Protein AF-A0A1H9XIH5-F1 (afdb_monomer)

Nearest PDB structures (foldseek):
  8sxu-assembly1_A  TM=5.376E-01  e=8.048E-01  Homo sapiens
  7t1y-assembly1_B  TM=2.409E-01  e=5.815E+00  Homo sapiens

Foldseek 3Di:
DQDPVNVVVVVCVVDVPDDDPDPLVVQDLVVVLVVLVVDDAPDQDFPVRDHSVNCVVPVSVSSVVVNVCSSVVNDDDDDGDDDD

pLDDT: mean 89.17, std 8.04, range [47.47, 96.88]

Structure (mmCIF, N/CA/C/O backbone):
data_AF-A0A1H9XIH5-F1
#
_entry.id   AF-A0A1H9XIH5-F1
#
loop_
_atom_site.group_PDB
_atom_site.id
_atom_site.type_symbol
_atom_site.label_atom_id
_atom_site.label_alt_id
_atom_site.label_comp_id
_atom_site.label_asym_id
_atom_site.label_entity_id
_atom_site.label_seq_id
_atom_site.pdbx_PDB_ins_code
_atom_site.Cartn_x
_atom_site.Cartn_y
_atom_site.Cartn_z
_atom_site.occupancy
_atom_site.B_iso_or_equiv
_atom_site.auth_seq_id
_atom_site.auth_comp_id
_atom_site.auth_asym_id
_atom_site.auth_atom_id
_atom_site.pdbx_PDB_model_num
ATOM 1 N N . MET A 1 1 ? 1.988 17.479 -14.446 1.00 47.47 1 MET A N 1
ATOM 2 C CA . MET A 1 1 ? 3.105 16.787 -13.772 1.00 47.47 1 MET A CA 1
ATOM 3 C C . MET A 1 1 ? 2.995 15.319 -14.141 1.00 47.47 1 MET A C 1
ATOM 5 O O . MET A 1 1 ? 1.984 14.710 -13.819 1.00 47.47 1 MET A O 1
ATOM 9 N N . GLU A 1 2 ? 3.941 14.788 -14.907 1.00 53.59 2 GLU A N 1
ATOM 10 C CA . GLU A 1 2 ? 3.956 13.367 -15.269 1.00 53.59 2 GLU A CA 1
ATOM 11 C C . GLU A 1 2 ? 4.235 12.547 -14.000 1.00 53.59 2 GLU A C 1
ATOM 13 O O . GLU A 1 2 ? 5.220 12.789 -13.300 1.00 53.59 2 GLU A O 1
ATOM 18 N N . THR A 1 3 ? 3.334 11.637 -13.629 1.00 77.00 3 THR A N 1
ATOM 19 C CA . THR A 1 3 ? 3.564 10.768 -12.470 1.00 77.00 3 THR A CA 1
ATOM 20 C C . THR A 1 3 ? 4.467 9.613 -12.890 1.00 77.00 3 THR A C 1
ATOM 22 O O . THR A 1 3 ? 4.405 9.130 -14.019 1.00 77.00 3 THR A O 1
ATOM 25 N N . LYS A 1 4 ? 5.290 9.108 -11.965 1.00 82.56 4 LYS A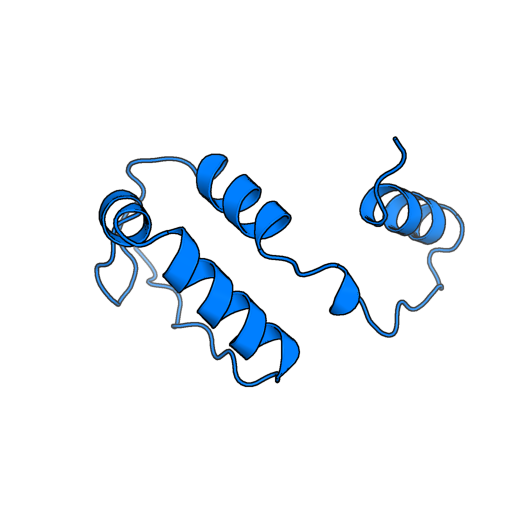 N 1
ATOM 26 C CA . LYS A 1 4 ? 6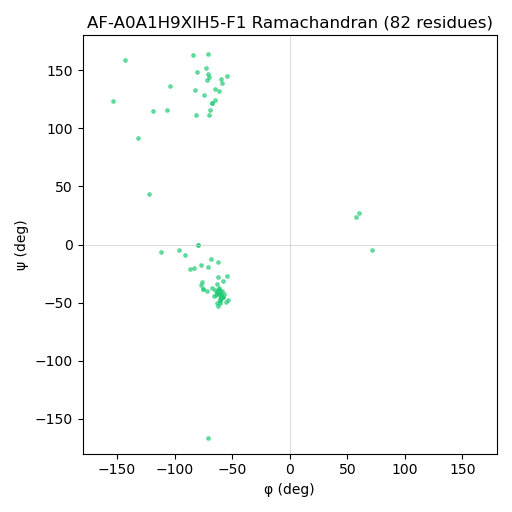.162 7.949 -12.227 1.00 82.56 4 LYS A CA 1
ATOM 27 C C . LYS A 1 4 ? 5.387 6.723 -12.753 1.00 82.56 4 LYS A C 1
ATOM 29 O O . LYS A 1 4 ? 5.950 5.917 -13.484 1.00 82.56 4 LYS A O 1
ATOM 34 N N . LEU A 1 5 ? 4.101 6.596 -12.407 1.00 85.81 5 LEU A N 1
ATOM 35 C CA . LEU A 1 5 ? 3.211 5.539 -12.899 1.00 85.81 5 LEU A CA 1
ATOM 36 C C . LEU A 1 5 ? 2.815 5.726 -14.369 1.00 85.81 5 LEU A C 1
ATOM 38 O O . LEU A 1 5 ? 2.793 4.743 -15.105 1.00 85.81 5 LEU A O 1
ATOM 42 N N . LEU A 1 6 ? 2.550 6.962 -14.810 1.00 87.88 6 LEU A N 1
ATOM 43 C CA . LEU A 1 6 ? 2.274 7.250 -16.222 1.00 87.88 6 LEU A CA 1
ATOM 44 C C . LEU A 1 6 ? 3.474 6.872 -17.088 1.00 87.88 6 LEU A C 1
ATOM 46 O O . LEU A 1 6 ? 3.305 6.179 -18.087 1.00 87.88 6 LEU A O 1
ATOM 50 N N . ARG A 1 7 ? 4.689 7.194 -16.631 1.00 88.19 7 ARG A N 1
ATOM 51 C CA . ARG A 1 7 ? 5.912 6.807 -17.337 1.00 88.19 7 ARG A CA 1
ATOM 52 C C . ARG A 1 7 ? 6.067 5.291 -17.472 1.00 88.19 7 ARG A C 1
ATOM 54 O O . ARG A 1 7 ? 6.480 4.797 -18.517 1.00 88.19 7 ARG A O 1
ATOM 61 N N . ILE A 1 8 ? 5.724 4.536 -16.427 1.00 89.56 8 ILE A N 1
ATOM 62 C CA . ILE A 1 8 ? 5.730 3.066 -16.477 1.00 89.56 8 ILE A CA 1
ATOM 63 C C . ILE A 1 8 ? 4.699 2.553 -17.479 1.00 89.56 8 ILE A C 1
ATOM 65 O O . ILE A 1 8 ? 5.016 1.656 -18.255 1.00 89.56 8 ILE A O 1
ATOM 69 N N . ALA A 1 9 ? 3.494 3.126 -17.495 1.00 91.12 9 ALA A N 1
ATOM 70 C CA . ALA A 1 9 ? 2.451 2.744 -18.440 1.00 91.12 9 ALA A CA 1
ATOM 71 C C . ALA A 1 9 ? 2.863 3.020 -19.897 1.00 91.12 9 ALA A C 1
ATOM 73 O O .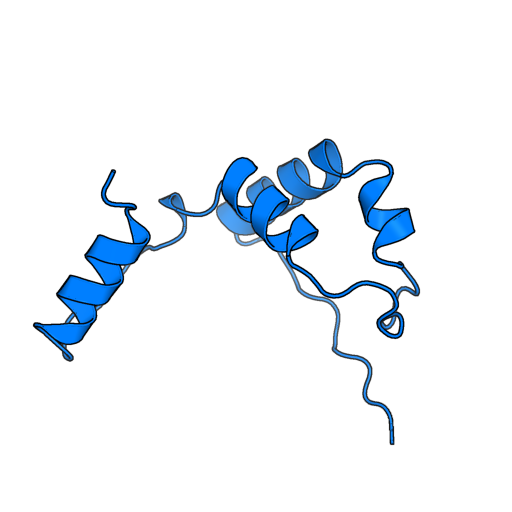 ALA A 1 9 ? 2.647 2.175 -20.765 1.00 91.12 9 ALA A O 1
ATOM 74 N N . GLU A 1 10 ? 3.500 4.163 -20.164 1.00 93.19 10 GLU A N 1
ATOM 75 C CA . GLU A 1 10 ? 4.055 4.493 -21.480 1.00 93.19 10 GLU A CA 1
ATOM 76 C C . GLU A 1 10 ? 5.116 3.484 -21.920 1.00 93.19 10 GLU A C 1
ATOM 78 O O . GLU A 1 10 ? 5.013 2.931 -23.014 1.00 93.19 10 GLU A O 1
ATOM 83 N N . LEU A 1 11 ? 6.096 3.203 -21.054 1.00 92.25 11 LEU A N 1
ATOM 84 C CA . LEU A 1 11 ? 7.177 2.258 -21.343 1.00 92.25 11 LEU A CA 1
ATOM 85 C C . LEU A 1 11 ? 6.649 0.836 -21.563 1.00 92.25 11 LEU A C 1
ATOM 87 O O . LEU A 1 11 ? 7.064 0.164 -22.505 1.00 92.25 11 LEU A O 1
ATOM 91 N N . ALA A 1 12 ? 5.691 0.399 -20.741 1.00 93.25 12 ALA A N 1
ATOM 92 C CA . ALA A 1 12 ? 5.038 -0.899 -20.887 1.00 93.25 12 ALA A CA 1
ATOM 93 C C . ALA A 1 12 ? 4.258 -1.013 -22.208 1.00 93.25 12 ALA A C 1
ATOM 95 O O . ALA A 1 12 ? 4.195 -2.090 -22.799 1.00 93.25 12 ALA A O 1
ATOM 96 N N . LYS A 1 13 ? 3.671 0.093 -22.686 1.00 94.50 13 LYS A N 1
ATOM 97 C CA . LYS A 1 13 ? 2.960 0.146 -23.969 1.00 94.50 13 LYS A CA 1
ATOM 98 C C . LYS A 1 13 ? 3.922 0.163 -25.158 1.00 94.50 13 LYS A C 1
ATOM 100 O O . LYS A 1 13 ? 3.616 -0.449 -26.179 1.00 94.50 13 LYS A O 1
ATOM 105 N N . SER A 1 14 ? 5.051 0.866 -25.047 1.00 95.75 14 SER A N 1
ATOM 106 C CA . SER A 1 14 ? 6.038 0.988 -26.126 1.00 95.75 14 SER A CA 1
ATOM 107 C C . SER A 1 14 ? 6.909 -0.256 -26.292 1.00 95.75 14 SER A C 1
ATOM 109 O O . SER A 1 14 ? 7.263 -0.599 -27.416 1.00 95.75 14 SER A O 1
ATOM 111 N N . ASP A 1 15 ? 7.245 -0.936 -25.193 1.00 94.94 15 ASP A N 1
ATOM 112 C CA . ASP A 1 15 ? 8.003 -2.188 -25.200 1.00 94.94 15 ASP A CA 1
ATOM 113 C C . ASP A 1 15 ? 7.316 -3.239 -24.310 1.00 94.94 15 ASP A C 1
ATOM 115 O O . ASP A 1 15 ? 7.618 -3.354 -23.118 1.00 94.94 15 ASP A O 1
ATOM 119 N N . PRO A 1 16 ? 6.422 -4.066 -24.885 1.00 91.81 16 PRO A N 1
ATOM 120 C CA . PRO A 1 16 ? 5.725 -5.118 -24.148 1.00 91.81 16 PRO A CA 1
ATOM 121 C C . PRO A 1 16 ? 6.640 -6.199 -23.550 1.00 91.81 16 PRO A C 1
ATOM 123 O O . PRO A 1 16 ? 6.188 -6.989 -22.723 1.00 91.81 16 PRO A O 1
ATOM 126 N N . LYS A 1 17 ? 7.910 -6.286 -23.978 1.00 94.06 17 LYS A N 1
ATOM 127 C CA . LYS A 1 17 ? 8.886 -7.246 -23.435 1.00 94.06 17 LYS A CA 1
ATOM 128 C C . LYS A 1 17 ? 9.689 -6.667 -22.268 1.00 94.06 17 LYS A C 1
ATOM 130 O O . LYS A 1 17 ? 10.413 -7.423 -21.610 1.00 94.06 17 LYS A O 1
ATOM 135 N N . MET A 1 18 ? 9.567 -5.367 -21.994 1.00 91.50 18 MET A N 1
ATOM 136 C CA . MET A 1 18 ? 10.272 -4.699 -20.907 1.00 91.50 18 MET A CA 1
ATOM 137 C C . MET A 1 18 ? 9.875 -5.286 -19.548 1.00 91.50 18 MET A C 1
ATOM 139 O O . MET A 1 18 ? 8.699 -5.442 -19.221 1.00 91.50 18 MET A O 1
ATOM 143 N N . LYS A 1 19 ? 10.880 -5.594 -18.721 1.00 90.31 19 LYS A N 1
ATOM 144 C CA . LYS A 1 19 ? 10.689 -6.108 -17.360 1.00 90.31 19 LYS A CA 1
ATOM 145 C C . LYS A 1 19 ? 11.018 -5.026 -16.339 1.00 90.31 19 LYS A C 1
ATOM 147 O O . LYS A 1 19 ? 12.172 -4.624 -16.207 1.00 90.31 19 LYS A O 1
ATOM 152 N N . PHE A 1 20 ? 10.018 -4.602 -15.571 1.00 89.50 20 PHE A N 1
ATOM 153 C CA . PHE A 1 20 ? 10.212 -3.711 -14.428 1.00 89.50 20 PHE A CA 1
ATOM 154 C C . PHE A 1 20 ? 10.674 -4.530 -13.222 1.00 89.50 20 PHE A C 1
ATOM 156 O O . PHE A 1 20 ? 9.927 -5.341 -12.682 1.00 89.50 20 PHE A O 1
ATOM 163 N N . THR A 1 21 ? 11.924 -4.339 -12.806 1.00 87.62 21 THR A N 1
ATOM 164 C CA . THR A 1 21 ? 12.548 -5.145 -11.743 1.00 87.62 21 THR A CA 1
ATOM 165 C C . THR A 1 21 ? 12.212 -4.661 -10.333 1.00 87.62 21 THR A C 1
ATOM 167 O O . THR A 1 21 ? 12.323 -5.429 -9.380 1.00 87.62 21 THR A O 1
ATOM 170 N N . SER A 1 22 ? 11.782 -3.406 -10.171 1.00 83.19 22 SER A N 1
ATOM 171 C CA . SER A 1 22 ? 11.358 -2.860 -8.880 1.00 83.19 22 SER A CA 1
ATOM 172 C C . SER A 1 22 ? 10.363 -1.717 -9.051 1.00 83.19 22 SER A C 1
ATOM 174 O O . SER A 1 22 ? 10.674 -0.711 -9.679 1.00 83.19 22 SER A O 1
ATOM 176 N N . ILE A 1 23 ? 9.186 -1.852 -8.437 1.00 85.62 23 ILE A N 1
ATOM 177 C CA . ILE A 1 23 ? 8.135 -0.814 -8.368 1.00 85.62 23 ILE A CA 1
ATOM 178 C C . ILE A 1 23 ? 7.980 -0.301 -6.919 1.00 85.62 23 ILE A C 1
ATOM 180 O O . ILE A 1 23 ? 7.316 0.695 -6.656 1.00 85.62 23 ILE A O 1
ATOM 184 N N . VAL A 1 24 ? 8.668 -0.927 -5.956 1.00 83.62 24 VAL A N 1
ATOM 185 C CA . VAL A 1 24 ? 8.533 -0.659 -4.509 1.00 83.62 24 VAL A CA 1
ATOM 186 C C . VAL A 1 24 ? 8.818 0.801 -4.144 1.00 83.62 24 VAL A C 1
ATOM 188 O O . VAL A 1 24 ? 8.205 1.343 -3.231 1.00 83.62 24 VAL A O 1
ATOM 191 N N . HIS A 1 25 ? 9.703 1.474 -4.878 1.00 81.38 25 HIS A N 1
ATOM 192 C CA . HIS A 1 25 ? 10.036 2.885 -4.661 1.00 81.38 25 HIS A CA 1
ATOM 193 C C . HIS A 1 25 ? 8.886 3.856 -4.995 1.00 81.38 25 HIS A C 1
ATOM 195 O O . HI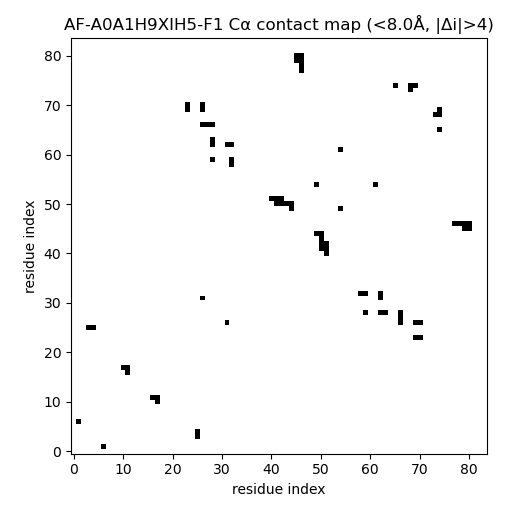S A 1 25 ? 8.965 5.037 -4.659 1.00 81.38 25 HIS A O 1
ATOM 201 N N . LEU A 1 26 ? 7.832 3.378 -5.660 1.00 85.31 26 LEU A N 1
ATOM 202 C CA . LEU A 1 26 ? 6.611 4.142 -5.918 1.00 85.31 26 LEU A CA 1
ATOM 203 C 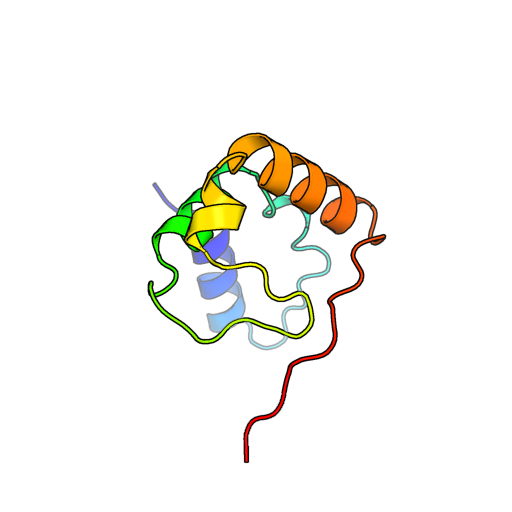C . LEU A 1 26 ? 5.611 4.039 -4.771 1.00 85.31 26 LEU A C 1
ATOM 205 O O . LEU A 1 26 ? 4.766 4.921 -4.641 1.00 85.31 26 LEU A O 1
ATOM 209 N N . LEU A 1 27 ? 5.726 3.009 -3.927 1.00 85.75 27 LEU A N 1
ATOM 210 C CA . LEU A 1 27 ? 4.879 2.839 -2.754 1.00 85.75 27 LEU A CA 1
ATOM 211 C C . LEU A 1 27 ? 5.235 3.906 -1.719 1.00 85.75 27 LEU A C 1
ATOM 213 O O . LEU A 1 27 ? 6.328 3.917 -1.140 1.00 85.75 27 LEU A O 1
ATOM 217 N N . ASN A 1 28 ? 4.303 4.825 -1.503 1.00 88.94 28 ASN A N 1
ATOM 218 C CA . ASN A 1 28 ? 4.444 5.906 -0.544 1.00 88.94 28 ASN A CA 1
ATOM 219 C C . ASN A 1 28 ? 3.108 6.198 0.143 1.00 88.94 28 ASN A C 1
ATOM 221 O O . ASN A 1 28 ? 2.042 5.881 -0.389 1.00 88.94 28 ASN A O 1
ATOM 225 N N . VAL A 1 29 ? 3.196 6.822 1.315 1.00 93.00 29 VAL A N 1
ATOM 226 C CA . VAL A 1 29 ? 2.050 7.105 2.188 1.00 93.00 29 VAL A CA 1
ATOM 227 C C . VAL A 1 29 ? 0.977 7.891 1.443 1.00 93.00 29 VAL A C 1
ATOM 229 O O . VAL A 1 29 ? -0.166 7.456 1.389 1.00 93.00 29 VAL A O 1
ATOM 232 N N . GLN A 1 30 ? 1.363 8.972 0.763 1.00 91.56 30 GLN A N 1
ATOM 233 C CA . GLN A 1 30 ? 0.433 9.855 0.054 1.00 91.56 30 GLN A CA 1
ATOM 234 C C . GLN A 1 30 ? -0.386 9.104 -1.003 1.00 91.56 30 GLN A C 1
ATOM 236 O O . GLN A 1 30 ? -1.606 9.234 -1.058 1.00 91.56 30 GLN A O 1
ATOM 241 N N . SER A 1 31 ? 0.266 8.252 -1.803 1.00 89.50 31 SER A N 1
ATOM 242 C CA . SER A 1 31 ? -0.432 7.440 -2.805 1.00 89.50 31 SER A CA 1
ATOM 243 C C . SER A 1 31 ? -1.416 6.445 -2.187 1.00 89.50 31 SER A C 1
ATOM 245 O O . SER A 1 31 ? -2.513 6.280 -2.708 1.00 89.50 31 SER A O 1
ATOM 247 N N . LEU A 1 32 ? -1.062 5.808 -1.066 1.00 92.50 32 LEU A N 1
ATOM 248 C CA . LEU A 1 32 ? -1.934 4.826 -0.421 1.00 92.50 32 LEU A CA 1
ATOM 249 C C . LEU A 1 32 ? -3.086 5.481 0.351 1.00 92.50 32 LEU A C 1
ATOM 251 O O . LEU A 1 32 ? -4.183 4.927 0.368 1.00 92.50 32 LEU A O 1
ATOM 255 N N . VAL A 1 33 ? -2.874 6.671 0.922 1.00 95.00 33 VAL A N 1
ATOM 256 C CA . VAL A 1 33 ? -3.952 7.502 1.483 1.00 95.00 33 VAL A CA 1
ATOM 257 C C . VAL A 1 33 ? -4.956 7.856 0.389 1.00 95.00 33 VAL A C 1
ATOM 259 O O . VAL A 1 33 ? -6.153 7.648 0.574 1.00 95.00 33 VAL A O 1
ATOM 262 N N . GLN A 1 34 ? -4.486 8.310 -0.777 1.00 92.44 34 GLN A N 1
ATOM 263 C CA . GLN A 1 34 ? -5.366 8.612 -1.906 1.00 92.44 34 GLN A CA 1
ATOM 264 C C . GLN A 1 34 ? -6.163 7.376 -2.349 1.00 92.44 34 GLN A C 1
ATOM 266 O O . GLN A 1 34 ? -7.383 7.451 -2.491 1.00 92.44 34 GLN A O 1
ATOM 271 N N . CYS A 1 35 ? -5.506 6.217 -2.480 1.00 91.62 35 CYS A N 1
ATOM 272 C CA . CYS A 1 35 ? -6.196 4.963 -2.780 1.00 91.62 35 CYS A CA 1
ATOM 273 C C . CYS A 1 35 ? -7.268 4.633 -1.734 1.00 91.62 35 CYS A C 1
ATOM 275 O O . CYS A 1 35 ? -8.365 4.224 -2.102 1.00 91.62 35 CYS A O 1
ATOM 277 N N . HIS A 1 36 ? -6.986 4.826 -0.442 1.00 93.69 36 HIS A N 1
ATOM 278 C CA . HIS A 1 36 ? -7.965 4.597 0.622 1.00 93.69 36 HIS A CA 1
ATOM 279 C C . HIS A 1 36 ? -9.190 5.508 0.489 1.00 93.69 36 HIS A C 1
ATOM 281 O O . HIS A 1 36 ? -10.321 5.044 0.636 1.00 93.69 36 HIS A O 1
ATOM 287 N N . LEU A 1 37 ? -8.994 6.785 0.159 1.00 92.31 37 LEU A N 1
ATOM 288 C CA . LEU A 1 37 ? -10.097 7.722 -0.063 1.00 92.31 37 LEU A CA 1
ATOM 289 C C . LEU A 1 37 ? -10.982 7.287 -1.240 1.00 92.31 37 LEU A C 1
ATOM 291 O O . LEU A 1 37 ? -12.207 7.313 -1.111 1.00 92.31 37 LEU A O 1
ATOM 295 N N . GLU A 1 38 ? -10.374 6.808 -2.326 1.00 93.44 38 GLU A N 1
ATOM 296 C CA . GLU A 1 38 ? -11.058 6.325 -3.535 1.00 93.44 38 GLU A CA 1
ATOM 297 C C . GLU A 1 38 ? -11.807 4.996 -3.345 1.00 93.44 38 GLU A C 1
ATOM 299 O O . GLU A 1 38 ? -12.706 4.679 -4.130 1.00 93.44 38 GLU A O 1
ATOM 304 N N . LEU A 1 39 ? -11.484 4.211 -2.308 1.00 91.31 39 LEU A N 1
ATOM 305 C CA . LEU A 1 39 ? -12.194 2.959 -2.040 1.00 91.31 39 LEU A CA 1
ATOM 306 C C . LEU A 1 39 ? -13.695 3.218 -1.813 1.00 91.31 39 LEU A C 1
ATOM 308 O O . LEU A 1 39 ? -14.064 4.145 -1.092 1.00 91.31 39 LEU A O 1
ATOM 312 N N . PRO A 1 40 ? -14.599 2.382 -2.345 1.00 89.19 40 PRO A N 1
ATOM 313 C CA . PRO A 1 40 ? -16.026 2.539 -2.097 1.00 89.19 40 PRO A CA 1
ATOM 314 C C . PRO A 1 40 ? -16.359 2.311 -0.616 1.00 89.19 40 PRO A C 1
ATOM 316 O O . PRO A 1 40 ? -15.928 1.327 -0.012 1.00 89.19 40 PRO A O 1
ATOM 319 N N . ASN A 1 41 ? -17.168 3.202 -0.043 1.00 85.75 41 ASN A N 1
ATOM 320 C CA . ASN A 1 41 ? -17.662 3.067 1.330 1.00 85.75 41 ASN A CA 1
ATOM 321 C C . ASN A 1 41 ? -18.691 1.924 1.443 1.00 85.75 41 ASN A C 1
ATOM 323 O O . ASN A 1 41 ? -19.266 1.488 0.441 1.00 85.75 41 ASN A O 1
ATOM 327 N N . LYS A 1 42 ? -18.967 1.475 2.678 1.00 81.12 42 LYS A N 1
ATOM 328 C CA . LYS A 1 42 ? -20.029 0.495 3.001 1.00 81.12 42 LYS A CA 1
ATOM 329 C C . LYS A 1 42 ? -19.886 -0.876 2.319 1.00 81.12 42 LYS A C 1
ATOM 331 O O . LYS A 1 42 ? -20.877 -1.568 2.082 1.00 81.12 42 LYS A O 1
ATOM 336 N N . LYS A 1 43 ? -18.660 -1.287 1.989 1.00 83.75 43 LYS A N 1
ATOM 337 C CA . LYS A 1 43 ? -18.379 -2.667 1.568 1.00 83.75 43 LYS A CA 1
ATOM 338 C C . LYS A 1 43 ? -18.459 -3.616 2.764 1.00 83.75 43 LYS A C 1
ATOM 340 O O . LYS A 1 43 ? -18.215 -3.218 3.900 1.00 83.75 43 LYS A O 1
ATOM 345 N N . ALA A 1 44 ? -18.801 -4.876 2.494 1.00 82.19 44 ALA A N 1
ATOM 346 C CA . ALA A 1 44 ? -18.806 -5.914 3.515 1.00 82.19 44 ALA A CA 1
ATOM 347 C C . ALA A 1 44 ? -17.411 -6.077 4.132 1.00 82.19 44 ALA A C 1
ATOM 349 O O . ALA A 1 44 ? -16.397 -5.992 3.434 1.00 82.19 44 ALA A O 1
ATOM 350 N N . THR A 1 45 ? -17.369 -6.330 5.437 1.00 87.06 45 THR A N 1
ATOM 351 C CA . THR A 1 45 ? -16.112 -6.507 6.158 1.00 87.06 45 THR A CA 1
ATOM 352 C C . THR A 1 45 ? -15.433 -7.823 5.784 1.00 87.06 45 THR A C 1
ATOM 354 O O . THR A 1 45 ? -16.078 -8.844 5.503 1.00 87.06 45 THR A O 1
ATOM 357 N N . GLY A 1 46 ? -14.099 -7.791 5.781 1.00 85.81 46 GLY A N 1
ATOM 358 C CA . GLY A 1 46 ? -13.266 -8.975 5.589 1.00 85.81 46 GLY A CA 1
ATOM 359 C C . GLY A 1 46 ? -13.302 -9.920 6.794 1.00 85.81 46 GLY A C 1
ATOM 360 O O . GLY A 1 46 ? -14.128 -9.784 7.694 1.00 85.81 46 GLY A O 1
ATOM 361 N N . ILE A 1 47 ? -12.370 -10.875 6.829 1.00 86.31 47 ILE A N 1
ATOM 362 C CA . ILE A 1 47 ? -12.268 -11.860 7.922 1.00 86.31 47 ILE A CA 1
ATOM 363 C C . ILE A 1 47 ? -12.072 -11.174 9.283 1.00 86.31 47 ILE A C 1
ATOM 365 O O . ILE A 1 47 ? -12.706 -11.562 10.257 1.00 86.31 47 ILE A O 1
ATOM 369 N N . ASN A 1 48 ? -11.265 -10.112 9.331 1.00 86.50 48 ASN A N 1
ATOM 370 C CA . ASN A 1 48 ? -10.953 -9.397 10.572 1.00 86.50 48 ASN A CA 1
ATOM 371 C C . ASN A 1 48 ? -12.048 -8.415 11.018 1.00 86.50 48 ASN A C 1
ATOM 373 O O . ASN A 1 48 ? -11.880 -7.738 12.025 1.00 86.50 48 ASN A O 1
ATOM 377 N N . GLY A 1 49 ? -13.147 -8.281 10.269 1.00 87.88 49 GLY A N 1
ATOM 378 C CA . GLY A 1 49 ? -14.263 -7.417 10.662 1.00 87.88 49 GLY A CA 1
ATOM 379 C C . GLY A 1 49 ? -14.003 -5.906 10.577 1.00 87.88 49 GLY A C 1
ATOM 380 O O . GLY A 1 49 ? -14.944 -5.145 10.765 1.00 87.88 49 GLY A O 1
ATOM 381 N N . THR A 1 50 ? -12.784 -5.458 10.261 1.00 90.38 50 THR A N 1
ATOM 382 C CA . THR A 1 50 ? -12.444 -4.032 10.145 1.00 90.38 50 THR A CA 1
ATOM 383 C C . THR A 1 50 ? -13.198 -3.372 8.990 1.00 90.38 50 THR A C 1
ATOM 385 O O . THR A 1 50 ? -13.117 -3.816 7.841 1.00 90.38 50 THR A O 1
ATOM 388 N N . THR A 1 51 ? -13.934 -2.309 9.301 1.00 91.94 51 THR A N 1
ATOM 389 C CA . THR A 1 51 ? -14.615 -1.443 8.327 1.00 91.94 51 THR A CA 1
ATOM 390 C C . THR A 1 51 ? -13.667 -0.377 7.776 1.00 91.94 51 THR A C 1
ATOM 392 O O . THR A 1 51 ? -12.616 -0.096 8.359 1.00 91.94 51 THR A O 1
ATOM 395 N N . LYS A 1 52 ? -14.036 0.248 6.650 1.00 91.75 52 LYS A N 1
ATOM 396 C CA . LYS A 1 52 ? -13.260 1.367 6.095 1.00 91.75 52 LYS A CA 1
ATOM 397 C C . LYS A 1 52 ? -13.221 2.534 7.084 1.00 91.75 52 LYS A C 1
ATOM 399 O O . LYS A 1 52 ? -12.192 3.186 7.225 1.00 91.75 52 LYS A O 1
ATOM 404 N N . GLU A 1 53 ? -14.331 2.773 7.768 1.00 92.50 53 GLU A N 1
ATOM 405 C CA . GLU A 1 53 ? -14.506 3.832 8.752 1.00 92.50 53 GLU A CA 1
ATOM 406 C C . GLU A 1 53 ? -13.568 3.619 9.946 1.00 92.50 53 GLU A C 1
ATOM 408 O O . GLU A 1 53 ? -12.768 4.502 10.231 1.00 92.50 53 GLU A O 1
ATOM 413 N N . GLN A 1 54 ? -13.553 2.415 10.532 1.00 94.06 54 GLN A N 1
ATOM 414 C CA . GLN A 1 54 ? -12.624 2.062 11.617 1.00 94.06 54 GLN A CA 1
ATOM 415 C C . GLN A 1 54 ? -11.160 2.188 11.192 1.00 94.06 54 GLN A C 1
ATOM 417 O O . GLN A 1 54 ? -10.342 2.738 11.917 1.00 94.06 54 GLN A O 1
ATOM 422 N N . TYR A 1 55 ? -10.817 1.717 9.989 1.00 94.31 55 TYR A N 1
ATOM 423 C CA . TYR A 1 55 ? -9.452 1.857 9.474 1.00 94.31 55 TYR A CA 1
ATOM 424 C C . TYR A 1 55 ? -9.042 3.331 9.296 1.00 94.31 55 TYR A C 1
ATOM 426 O O . TYR A 1 55 ? -7.860 3.663 9.369 1.00 94.31 55 TYR A O 1
ATOM 434 N N . SER A 1 56 ? -10.014 4.217 9.055 1.00 94.69 56 SER A N 1
ATOM 435 C CA . SER A 1 56 ? -9.776 5.648 8.851 1.00 94.69 56 SER A CA 1
ATOM 436 C C . SER A 1 56 ? -9.514 6.414 10.150 1.00 94.69 56 SER A C 1
ATOM 438 O O . SER A 1 56 ? -8.991 7.521 10.074 1.00 94.69 56 SER A O 1
ATOM 440 N N . GLU A 1 57 ? -9.856 5.857 11.318 1.00 95.94 57 GLU A N 1
ATOM 441 C CA . GLU A 1 57 ? -9.664 6.515 12.622 1.00 95.94 57 GLU A CA 1
ATOM 442 C C . GLU A 1 57 ? -8.183 6.809 12.902 1.00 95.94 57 GLU A C 1
ATOM 444 O O . GLU A 1 57 ? -7.850 7.875 13.412 1.00 95.94 57 GLU A O 1
ATOM 449 N N . THR A 1 58 ? -7.294 5.902 12.492 1.00 95.31 58 THR A N 1
ATOM 450 C CA . THR A 1 58 ? -5.831 6.035 12.590 1.00 95.31 58 THR A CA 1
ATOM 451 C C . THR A 1 58 ? -5.173 5.917 11.212 1.00 95.31 58 THR A C 1
ATOM 453 O O . THR A 1 58 ? -4.176 5.220 11.027 1.00 95.31 58 THR A O 1
ATOM 456 N N . LEU A 1 59 ? -5.767 6.570 10.201 1.00 95.12 59 LEU A N 1
ATOM 457 C CA . LEU A 1 59 ? -5.408 6.374 8.791 1.00 95.12 59 LEU A CA 1
ATOM 458 C C . LEU A 1 59 ? -3.912 6.557 8.507 1.00 95.12 59 LEU A C 1
ATOM 460 O O . LEU A 1 59 ? -3.322 5.730 7.818 1.00 95.12 59 LEU A O 1
ATOM 464 N N . GLU A 1 60 ? -3.314 7.638 9.002 1.00 94.94 60 GLU A N 1
ATOM 465 C CA . GLU A 1 60 ? -1.912 7.964 8.727 1.00 94.94 60 GLU A CA 1
ATOM 466 C C . GLU A 1 60 ? -0.973 6.882 9.273 1.00 94.94 60 GLU A C 1
ATOM 468 O O . GLU A 1 60 ? -0.236 6.273 8.498 1.00 94.94 60 GLU A O 1
ATOM 473 N N . GLU A 1 61 ? -1.101 6.540 10.557 1.00 96.81 61 GLU A N 1
ATOM 474 C CA . GLU A 1 61 ? -0.317 5.488 11.218 1.00 96.81 61 GLU A CA 1
ATOM 475 C C . GLU A 1 61 ? -0.490 4.123 10.537 1.00 96.81 61 GLU A C 1
ATOM 477 O O . GLU A 1 61 ? 0.489 3.426 10.253 1.00 96.81 61 GLU A O 1
ATOM 482 N N . ASN A 1 62 ? -1.732 3.754 10.203 1.00 96.44 62 ASN A N 1
ATOM 483 C CA . ASN A 1 62 ? -2.028 2.493 9.525 1.00 96.44 62 ASN A CA 1
ATOM 484 C C . ASN A 1 62 ? -1.341 2.410 8.152 1.00 96.44 62 ASN A C 1
ATOM 486 O O . ASN A 1 62 ? -0.850 1.350 7.751 1.00 96.44 62 ASN A O 1
ATOM 490 N N . ILE A 1 63 ? -1.313 3.517 7.405 1.00 96.88 63 ILE A N 1
ATOM 491 C CA . ILE A 1 63 ? -0.677 3.571 6.087 1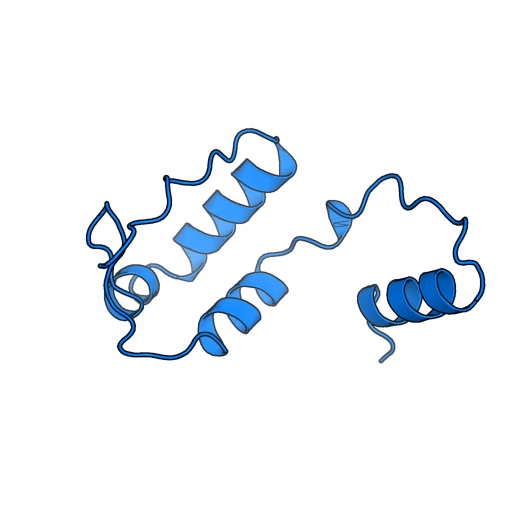.00 96.88 63 ILE A CA 1
ATOM 492 C C . ILE A 1 63 ? 0.850 3.610 6.211 1.00 96.88 63 ILE A C 1
ATOM 494 O O . ILE A 1 63 ? 1.526 2.960 5.412 1.00 96.88 63 ILE A O 1
ATOM 498 N N . GLU A 1 64 ? 1.413 4.317 7.189 1.00 96.50 64 GLU A N 1
ATOM 499 C CA . G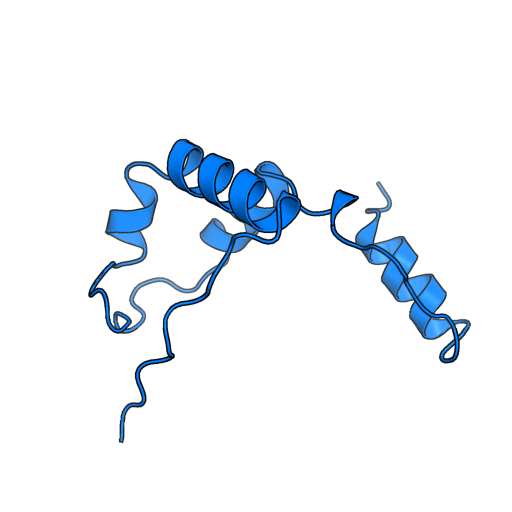LU A 1 64 ? 2.858 4.323 7.446 1.00 96.50 64 GLU A CA 1
ATOM 500 C C . GLU A 1 64 ? 3.387 2.924 7.778 1.00 96.50 64 GLU A C 1
ATOM 502 O O . GLU A 1 64 ? 4.344 2.455 7.146 1.00 96.50 64 GLU A O 1
ATOM 507 N N . ASP A 1 65 ? 2.717 2.216 8.690 1.00 96.25 65 ASP A N 1
ATOM 508 C CA . ASP A 1 65 ? 3.029 0.824 9.017 1.00 96.25 65 ASP A CA 1
ATOM 509 C C . ASP A 1 65 ? 2.914 -0.081 7.779 1.00 96.25 65 ASP A C 1
ATOM 511 O O . ASP A 1 65 ? 3.817 -0.869 7.472 1.00 96.25 65 ASP A O 1
ATOM 515 N N . LEU A 1 66 ? 1.838 0.074 7.000 1.00 95.50 66 LEU A N 1
ATOM 516 C CA . LEU A 1 66 ? 1.643 -0.683 5.767 1.00 95.50 66 LEU A CA 1
ATOM 517 C C . LEU A 1 66 ? 2.779 -0.443 4.762 1.00 95.50 66 LEU A C 1
ATOM 519 O O . LEU A 1 66 ? 3.315 -1.403 4.201 1.00 95.50 66 LEU A O 1
ATOM 523 N N . VAL A 1 67 ? 3.189 0.810 4.543 1.00 95.19 67 VAL A N 1
ATOM 524 C CA . VAL A 1 67 ? 4.314 1.148 3.656 1.00 95.19 67 VAL A CA 1
ATOM 525 C C . VAL A 1 67 ? 5.606 0.499 4.151 1.00 95.19 67 VAL A C 1
ATOM 527 O O . VAL A 1 67 ? 6.351 -0.061 3.341 1.00 95.19 67 VAL A O 1
ATOM 530 N N . SER A 1 68 ? 5.869 0.534 5.459 1.00 95.00 68 SER A N 1
ATOM 531 C CA . SER A 1 68 ? 7.044 -0.098 6.068 1.00 95.00 68 SER A CA 1
ATOM 532 C C . SER A 1 68 ? 7.066 -1.613 5.830 1.00 95.00 68 SER A C 1
ATOM 534 O O . SER A 1 68 ? 8.064 -2.169 5.348 1.00 95.00 68 SER A O 1
ATOM 536 N N . ARG A 1 69 ? 5.936 -2.294 6.056 1.00 95.56 69 ARG A N 1
ATOM 537 C CA . ARG A 1 69 ? 5.800 -3.740 5.822 1.00 95.56 69 ARG A CA 1
ATOM 538 C C . ARG A 1 69 ? 5.924 -4.120 4.349 1.00 95.56 69 ARG A C 1
ATOM 540 O O . ARG A 1 69 ? 6.564 -5.120 4.019 1.00 95.56 69 ARG A O 1
ATOM 547 N N . LEU A 1 70 ? 5.367 -3.314 3.445 1.00 92.94 70 LEU A N 1
ATOM 548 C CA . LEU A 1 70 ? 5.482 -3.535 2.000 1.00 92.94 70 LEU A CA 1
ATOM 549 C C . LEU A 1 70 ? 6.931 -3.382 1.523 1.00 92.94 70 LEU A C 1
ATOM 551 O O . LEU A 1 70 ? 7.429 -4.227 0.778 1.00 92.94 70 LEU A O 1
ATOM 555 N N . LYS A 1 71 ? 7.636 -2.341 1.981 1.00 91.88 71 LYS A N 1
ATOM 556 C CA . LYS A 1 71 ? 9.041 -2.099 1.615 1.00 91.88 71 LYS A CA 1
ATOM 557 C C . LYS A 1 71 ? 9.989 -3.154 2.181 1.00 91.88 71 LYS A C 1
ATOM 559 O O . LYS A 1 71 ? 10.920 -3.557 1.488 1.00 91.88 71 LYS A O 1
ATOM 564 N N . SER A 1 72 ? 9.733 -3.633 3.396 1.00 93.88 72 SER A N 1
ATOM 565 C CA . SER A 1 72 ? 10.508 -4.715 4.021 1.00 93.88 72 SER A CA 1
ATOM 566 C C . SER A 1 72 ? 10.116 -6.118 3.541 1.00 93.88 72 SER A C 1
ATOM 568 O O . SER A 1 72 ? 10.722 -7.093 3.975 1.00 93.88 72 SER A O 1
ATOM 570 N N . LYS A 1 73 ? 9.129 -6.239 2.636 1.00 91.38 73 LYS A N 1
ATOM 571 C CA . LYS A 1 73 ? 8.572 -7.519 2.156 1.00 91.38 73 LYS A CA 1
ATOM 572 C C . LYS A 1 73 ? 8.021 -8.412 3.281 1.00 91.38 73 LYS A C 1
ATOM 574 O O . LYS A 1 73 ? 7.926 -9.622 3.113 1.00 91.38 73 LYS A O 1
ATOM 579 N N . SER A 1 74 ? 7.650 -7.820 4.415 1.00 95.81 74 SER A N 1
ATOM 580 C CA . SER A 1 74 ? 7.060 -8.514 5.568 1.00 95.81 74 SER A CA 1
ATOM 581 C C . SER A 1 74 ? 5.528 -8.450 5.580 1.00 95.81 74 SER A C 1
ATOM 583 O O . SER A 1 74 ? 4.879 -9.061 6.431 1.00 95.81 74 SER A O 1
ATOM 585 N N . TYR A 1 75 ? 4.926 -7.723 4.634 1.00 94.62 75 TYR A N 1
ATOM 586 C CA . TYR A 1 75 ? 3.479 -7.664 4.476 1.00 94.62 75 TYR A CA 1
ATOM 587 C C . TYR A 1 75 ? 2.906 -9.013 4.022 1.00 94.62 75 TYR A C 1
ATOM 589 O O . TYR A 1 75 ? 3.233 -9.507 2.944 1.00 94.62 75 TYR A O 1
ATOM 597 N N . HIS A 1 76 ? 1.993 -9.558 4.825 1.00 93.81 76 HIS A N 1
ATOM 598 C CA . HIS A 1 76 ? 1.227 -10.758 4.508 1.00 93.81 76 HIS A CA 1
ATOM 599 C C . HIS A 1 76 ? -0.264 -10.393 4.470 1.00 93.81 76 HIS A C 1
ATOM 601 O O . HIS A 1 76 ? -0.811 -9.990 5.501 1.00 93.81 76 HIS A O 1
ATOM 607 N N . PRO A 1 77 ? -0.931 -10.478 3.305 1.00 90.75 77 PRO A N 1
ATOM 608 C CA . PRO A 1 77 ? -2.348 -10.162 3.204 1.00 90.75 77 PRO A CA 1
ATOM 609 C C . PRO A 1 77 ? -3.200 -11.225 3.903 1.00 90.75 77 PRO A C 1
ATOM 611 O O . PRO A 1 77 ? -2.910 -12.420 3.851 1.00 90.75 77 PRO A O 1
ATOM 614 N N . VAL A 1 78 ? -4.290 -10.780 4.527 1.00 88.56 78 VAL A N 1
ATOM 615 C CA . VAL A 1 78 ? -5.289 -11.675 5.123 1.00 88.56 78 VAL A CA 1
ATOM 616 C C . VAL A 1 78 ? -6.075 -12.362 3.998 1.00 88.56 78 VAL A C 1
ATOM 618 O O . VAL A 1 78 ? -6.382 -11.709 2.994 1.00 88.56 78 VAL A O 1
ATOM 621 N N . PRO A 1 79 ? -6.430 -13.654 4.132 1.00 87.75 79 PRO A N 1
ATOM 622 C CA . PRO A 1 79 ? -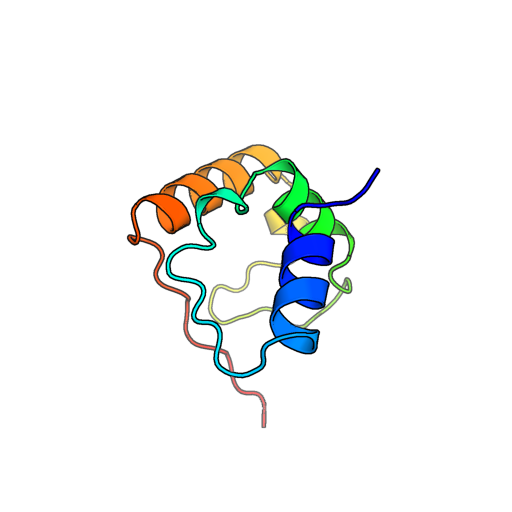7.245 -14.341 3.139 1.00 87.75 79 PRO A CA 1
ATOM 623 C C . PRO A 1 79 ? -8.562 -13.610 2.847 1.00 87.75 79 PRO A C 1
ATOM 625 O O . PRO A 1 79 ? -9.192 -13.022 3.728 1.00 87.75 79 PRO A O 1
ATOM 628 N N . VAL A 1 80 ? -9.001 -13.665 1.590 1.00 85.94 80 VAL A N 1
ATOM 629 C CA . VAL A 1 80 ? -10.251 -13.026 1.165 1.00 85.94 80 VAL A CA 1
ATOM 630 C C . VAL A 1 80 ? -11.440 -13.835 1.677 1.00 85.94 80 VAL A C 1
ATOM 632 O O . VAL A 1 80 ? -11.535 -15.042 1.443 1.00 85.94 80 VAL A O 1
ATOM 635 N N . ARG A 1 81 ? -12.385 -13.159 2.336 1.00 84.75 81 ARG A N 1
ATOM 636 C CA . ARG A 1 81 ? -13.670 -13.751 2.717 1.00 84.75 81 ARG A CA 1
ATOM 637 C C . ARG A 1 81 ? -14.503 -13.989 1.457 1.00 84.75 81 ARG A C 1
ATOM 639 O O . ARG A 1 81 ? -14.884 -13.034 0.785 1.00 84.75 81 ARG A O 1
ATOM 646 N N . ARG A 1 82 ? -14.805 -15.250 1.145 1.00 82.25 82 ARG A N 1
ATOM 647 C CA . ARG A 1 82 ? -15.770 -15.587 0.089 1.00 82.25 82 ARG A CA 1
ATOM 648 C C . ARG A 1 82 ? -17.183 -15.497 0.650 1.00 82.25 82 ARG A C 1
ATOM 650 O O . ARG A 1 82 ? -17.445 -16.010 1.736 1.00 82.25 82 ARG A O 1
ATOM 657 N N . MET A 1 83 ? -18.067 -14.845 -0.092 1.00 73.00 83 MET A N 1
ATOM 658 C CA . MET A 1 83 ? -19.509 -14.915 0.125 1.00 73.00 83 MET A CA 1
ATOM 659 C C . MET A 1 83 ? -20.094 -15.816 -0.963 1.00 73.00 83 MET A C 1
ATOM 661 O O . MET A 1 83 ? -19.636 -15.746 -2.105 1.00 73.00 83 MET A O 1
ATOM 665 N N . LEU A 1 84 ? -21.006 -16.706 -0.570 1.00 70.06 84 LEU A N 1
ATOM 666 C CA . LEU A 1 84 ? -21.797 -17.534 -1.483 1.00 70.06 84 LEU A CA 1
ATOM 667 C C . LEU A 1 84 ? -23.010 -16.749 -1.980 1.00 70.06 84 LEU A C 1
ATOM 669 O O . LEU A 1 84 ? -23.506 -15.908 -1.194 1.00 70.06 84 LEU A O 1
#

Radius of gyration: 15.91 Å; Cα contacts (8 Å, |Δi|>4): 41; chains: 1; bounding box: 34×34×39 Å

Mean predicted aligned error: 5.37 Å

Solvent-accessible surface area (backbone atoms only — not comparable to full-atom values): 5507 Å² total; per-residue (Å²): 131,90,49,78,65,56,54,50,53,52,48,47,69,77,36,78,83,68,78,85,88,74,67,64,89,71,67,42,54,70,61,52,53,52,52,59,69,70,49,77,80,91,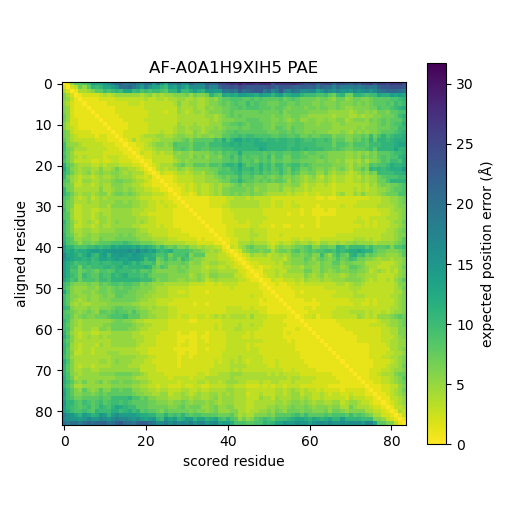63,83,56,50,76,84,59,63,42,74,69,66,54,52,77,49,40,67,64,55,39,48,54,48,46,52,27,54,71,70,68,68,61,75,85,77,75,82,69,83,81,133

Secondary structure (DSSP, 8-state):
---HHHHHHHHHHH-TT------GGG--HHHHHHHHHHSPTTPPP-TT---HHHHHHTHHHHHHHHHHHHHTT---PPPPPP--

Sequence (84 aa):
METKLLRIAELAKSDPKMKFTSIVHLLNVQSLVQCHLELPNKKATGINGTTKEQYSETLEENIEDLVSRLKSKSYHPVPVRRML